Protein AF-A0A1Q5TBS5-F1 (afdb_monomer_lite)

Secondary structure (DSSP, 8-state):
-HHHHHHHHHHGGGS-EEEEEEESSTTS-TTHHHHHHHHHH-TTEEEEEEETT--TT--BTTTBSEESS--HHHHHHHHS--------------

Structure (mmCIF, N/CA/C/O backbone):
data_AF-A0A1Q5TBS5-F1
#
_entry.id   AF-A0A1Q5TBS5-F1
#
loop_
_atom_site.group_PDB
_atom_site.id
_atom_site.type_symbol
_atom_site.label_atom_id
_atom_site.label_alt_id
_atom_site.label_comp_id
_atom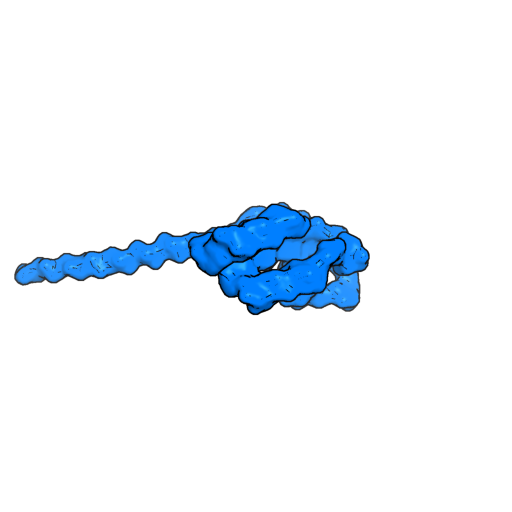_site.label_asym_id
_atom_site.label_entity_id
_atom_site.label_seq_id
_atom_site.pdbx_PDB_ins_code
_atom_site.Cartn_x
_atom_site.Cartn_y
_atom_site.Cartn_z
_atom_site.occupancy
_atom_site.B_iso_or_equiv
_atom_site.auth_seq_id
_atom_site.auth_comp_id
_atom_site.auth_asym_id
_atom_site.auth_atom_id
_atom_site.pdbx_PDB_model_num
ATOM 1 N N . MET A 1 1 ? -8.696 -10.484 -2.610 1.00 82.94 1 MET A N 1
ATOM 2 C CA . MET A 1 1 ? -9.602 -9.390 -2.182 1.00 82.94 1 MET A CA 1
ATOM 3 C C . MET A 1 1 ? -10.781 -9.812 -1.299 1.00 82.94 1 MET A C 1
ATOM 5 O O . MET A 1 1 ? -11.201 -8.979 -0.509 1.00 82.94 1 MET A O 1
ATOM 9 N N . SER A 1 2 ? -11.318 -11.044 -1.370 1.00 85.00 2 SER A N 1
ATOM 10 C CA . SER A 1 2 ? -12.535 -11.428 -0.611 1.00 85.00 2 SER A CA 1
ATOM 11 C C . SER A 1 2 ? -12.453 -11.154 0.896 1.00 85.00 2 SER A C 1
ATOM 13 O O . SER A 1 2 ? -13.344 -10.524 1.446 1.00 85.00 2 SER A O 1
ATOM 15 N N . MET A 1 3 ? -11.361 -11.560 1.551 1.00 89.00 3 MET A N 1
ATOM 16 C CA . MET A 1 3 ? -11.197 -11.380 2.999 1.00 89.00 3 MET A CA 1
ATOM 17 C C . MET A 1 3 ? -11.162 -9.904 3.417 1.00 89.00 3 MET A C 1
ATOM 19 O O . MET A 1 3 ? -11.798 -9.533 4.396 1.00 89.00 3 MET A O 1
ATOM 23 N N . LEU A 1 4 ? -10.455 -9.056 2.659 1.00 88.62 4 LEU A N 1
ATOM 24 C CA . LEU A 1 4 ? -10.395 -7.620 2.935 1.00 88.62 4 LEU A CA 1
ATOM 25 C C . LEU A 1 4 ? -11.792 -6.994 2.855 1.00 88.62 4 LEU A C 1
ATOM 27 O O . LEU A 1 4 ? -12.197 -6.301 3.782 1.00 88.62 4 LEU A O 1
ATOM 31 N N . LYS A 1 5 ? -12.537 -7.292 1.781 1.00 87.06 5 LYS A N 1
ATOM 32 C CA . LYS A 1 5 ? -13.902 -6.784 1.586 1.00 87.06 5 LYS A CA 1
ATOM 33 C C . LYS A 1 5 ? -14.828 -7.219 2.729 1.00 87.06 5 LYS A C 1
ATOM 35 O O . LYS A 1 5 ? -15.537 -6.381 3.265 1.00 87.06 5 LYS A O 1
ATOM 40 N N . SER A 1 6 ? -14.762 -8.481 3.163 1.00 88.44 6 SER A N 1
ATOM 41 C CA . SER A 1 6 ? -15.562 -8.970 4.296 1.00 88.44 6 SER A CA 1
ATOM 42 C C . SER A 1 6 ? -15.224 -8.276 5.618 1.00 88.44 6 SER A C 1
ATOM 44 O O . SER A 1 6 ? -16.129 -7.946 6.373 1.00 88.44 6 SER A O 1
ATOM 46 N N . ILE A 1 7 ? -13.943 -8.024 5.911 1.00 86.75 7 ILE A N 1
ATOM 47 C CA . ILE A 1 7 ? -13.558 -7.335 7.154 1.00 86.75 7 ILE A CA 1
ATOM 48 C C . ILE A 1 7 ? -14.071 -5.893 7.155 1.00 86.75 7 ILE A C 1
ATOM 50 O O . ILE A 1 7 ? -14.600 -5.439 8.168 1.00 86.75 7 ILE A O 1
ATOM 54 N N . VAL A 1 8 ? -13.934 -5.196 6.026 1.00 87.12 8 VAL A N 1
ATOM 55 C CA . VAL A 1 8 ? -14.425 -3.823 5.865 1.00 87.12 8 VAL A CA 1
ATOM 56 C C . VAL A 1 8 ? -15.942 -3.758 6.047 1.00 87.12 8 VAL A C 1
ATOM 58 O O . VAL A 1 8 ? -16.422 -2.927 6.811 1.00 87.12 8 VAL A O 1
ATOM 61 N N . ASP A 1 9 ? -16.678 -4.672 5.418 1.00 86.25 9 ASP A N 1
ATOM 62 C CA . ASP A 1 9 ? -18.142 -4.723 5.482 1.00 86.25 9 ASP A CA 1
ATOM 63 C C . ASP A 1 9 ? -18.664 -5.085 6.885 1.00 86.25 9 ASP A C 1
ATOM 65 O O . ASP A 1 9 ? -19.567 -4.439 7.411 1.00 86.25 9 ASP A O 1
ATOM 69 N N . GLN A 1 10 ? -18.058 -6.082 7.538 1.00 84.56 10 GLN A N 1
ATOM 70 C CA . GLN A 1 10 ? -18.569 -6.620 8.804 1.00 84.56 10 GLN A CA 1
ATOM 71 C C . GLN A 1 10 ? -18.070 -5.884 10.050 1.00 84.56 10 GLN A C 1
ATOM 73 O O . GLN A 1 10 ? -18.756 -5.872 11.070 1.00 84.56 10 GLN A O 1
ATOM 78 N N . GLN A 1 11 ? -16.849 -5.343 10.021 1.00 77.75 11 GLN A N 1
ATOM 79 C CA . GLN A 1 11 ? -16.197 -4.763 11.204 1.00 77.75 11 GLN A CA 1
ATOM 80 C C . GLN A 1 11 ? -16.030 -3.242 11.102 1.00 77.75 11 GLN A C 1
ATOM 82 O O . GLN A 1 11 ? -15.714 -2.594 12.105 1.00 77.75 11 GLN A O 1
ATOM 87 N N . GLY A 1 12 ? -16.260 -2.667 9.916 1.00 71.88 12 GLY A N 1
ATOM 88 C CA . GLY A 1 12 ? -16.186 -1.233 9.664 1.00 71.88 12 GLY A CA 1
ATOM 89 C C . GLY A 1 12 ? -14.887 -0.604 10.172 1.00 71.88 12 GLY A C 1
ATOM 90 O O . GLY A 1 12 ? -13.792 -1.157 10.056 1.00 71.88 12 GLY A O 1
ATOM 91 N N . GLN A 1 13 ? -15.012 0.571 10.788 1.00 74.88 13 GLN A N 1
ATOM 92 C CA . GLN A 1 13 ? -13.873 1.355 11.277 1.00 74.88 13 GLN A CA 1
ATOM 93 C C . GLN A 1 13 ? -13.294 0.854 12.612 1.00 74.88 13 GLN A C 1
ATOM 95 O O . GLN A 1 13 ? -12.243 1.329 13.040 1.00 74.88 13 GLN A O 1
ATOM 100 N N . ALA A 1 14 ? -13.950 -0.101 13.283 1.00 76.31 14 ALA A N 1
ATOM 101 C CA . ALA A 1 14 ? -13.546 -0.556 14.616 1.00 76.31 14 ALA A CA 1
ATOM 102 C C . ALA A 1 14 ? -12.235 -1.362 14.604 1.00 76.31 14 ALA A C 1
ATOM 104 O O . ALA A 1 14 ? -11.539 -1.436 15.617 1.00 76.31 14 ALA A O 1
ATOM 105 N N . ARG A 1 15 ? -11.877 -1.957 13.459 1.00 81.88 15 ARG A N 1
ATOM 106 C CA . ARG A 1 15 ? -10.655 -2.744 13.299 1.00 81.88 15 ARG A CA 1
ATOM 107 C C . ARG A 1 15 ? -9.706 -2.072 12.322 1.00 81.88 15 ARG A C 1
ATOM 109 O O . ARG A 1 15 ? -10.063 -1.818 11.177 1.00 81.88 15 ARG A O 1
ATOM 116 N N . LYS A 1 16 ? -8.464 -1.867 12.762 1.00 85.69 16 LYS A N 1
ATOM 117 C CA . LYS A 1 16 ? -7.371 -1.461 11.876 1.00 85.69 16 LYS A CA 1
ATOM 118 C C . LYS A 1 16 ? -6.864 -2.665 11.091 1.00 85.69 16 LYS A C 1
ATOM 120 O O . LYS A 1 16 ? -6.615 -3.723 11.673 1.00 85.69 16 LYS A O 1
ATOM 125 N N . VAL A 1 17 ? -6.734 -2.503 9.780 1.00 88.00 17 VAL A N 1
ATOM 126 C CA . VAL A 1 17 ? -6.328 -3.559 8.850 1.00 88.00 17 VAL A CA 1
ATOM 127 C C . VAL A 1 17 ? -5.205 -3.031 7.983 1.00 88.00 17 VAL A C 1
ATOM 129 O O . VAL A 1 17 ? -5.326 -1.954 7.409 1.00 88.00 17 VAL A O 1
ATOM 132 N N . VAL A 1 18 ? -4.130 -3.804 7.848 1.00 88.88 18 VAL A N 1
ATOM 133 C CA . VAL A 1 18 ? -3.066 -3.493 6.892 1.00 88.88 18 VAL A CA 1
ATOM 134 C C . VAL A 1 18 ? -2.986 -4.606 5.864 1.00 88.88 18 VAL A C 1
ATOM 136 O O . VAL A 1 18 ? -2.772 -5.769 6.203 1.00 88.88 18 VAL A O 1
ATOM 139 N N . PHE A 1 19 ? -3.214 -4.244 4.604 1.00 90.00 19 PHE A N 1
ATOM 140 C CA . PHE A 1 19 ? -3.164 -5.155 3.472 1.00 90.00 19 PHE A CA 1
ATOM 141 C C . PHE A 1 19 ? -1.782 -5.098 2.822 1.00 90.00 19 PHE A C 1
ATOM 143 O O . PHE A 1 19 ? -1.420 -4.102 2.197 1.00 90.00 19 PHE A O 1
ATOM 150 N N . ILE A 1 20 ? -1.012 -6.173 2.976 1.00 90.50 20 ILE A N 1
ATOM 151 C CA . ILE A 1 20 ? 0.328 -6.293 2.398 1.00 90.50 20 ILE A CA 1
ATOM 152 C C . ILE A 1 20 ? 0.227 -7.071 1.088 1.00 90.50 20 ILE A C 1
ATOM 154 O O . ILE A 1 20 ? -0.325 -8.174 1.064 1.00 90.50 20 ILE A O 1
ATOM 158 N N . HIS A 1 21 ? 0.771 -6.517 0.005 1.00 91.31 21 HIS A N 1
ATOM 159 C CA . HIS A 1 21 ? 0.775 -7.172 -1.299 1.00 91.31 21 HIS A CA 1
ATOM 160 C C . HIS A 1 21 ? 2.126 -7.048 -2.001 1.00 91.31 21 HIS A C 1
ATOM 162 O O . HIS A 1 21 ? 2.680 -5.961 -2.114 1.00 91.31 21 HIS A O 1
ATOM 168 N N . ALA A 1 22 ? 2.633 -8.171 -2.504 1.00 91.25 22 ALA A N 1
ATOM 169 C CA . ALA A 1 22 ? 3.806 -8.211 -3.363 1.00 91.25 22 ALA A CA 1
ATOM 170 C C . ALA A 1 22 ? 3.375 -8.549 -4.788 1.00 91.25 22 ALA A C 1
ATOM 172 O O . ALA A 1 22 ? 2.634 -9.512 -4.995 1.00 91.25 22 ALA A O 1
ATOM 173 N N . ALA A 1 23 ? 3.875 -7.794 -5.756 1.00 92.25 23 ALA A N 1
ATOM 174 C CA . ALA A 1 23 ? 3.714 -8.087 -7.173 1.00 92.25 23 ALA A CA 1
ATOM 175 C C . ALA A 1 23 ? 5.049 -7.886 -7.893 1.00 92.25 23 ALA A C 1
ATOM 177 O O . ALA A 1 23 ? 5.970 -7.272 -7.359 1.00 92.25 23 ALA A O 1
ATOM 178 N N . ARG A 1 24 ? 5.171 -8.387 -9.124 1.00 92.25 24 ARG A N 1
ATOM 179 C CA . ARG A 1 24 ? 6.392 -8.157 -9.904 1.00 92.25 24 ARG A CA 1
ATOM 180 C C . ARG A 1 24 ? 6.513 -6.688 -10.313 1.00 92.25 24 ARG A C 1
ATOM 182 O O . ARG A 1 24 ? 7.572 -6.104 -10.159 1.00 92.25 24 ARG A O 1
ATOM 189 N N . ASN A 1 25 ? 5.421 -6.106 -10.802 1.00 92.44 25 ASN A N 1
ATOM 190 C CA . ASN A 1 25 ? 5.299 -4.711 -11.222 1.00 92.44 25 ASN A CA 1
ATOM 191 C C . ASN A 1 25 ? 3.818 -4.332 -11.384 1.00 92.44 25 ASN A C 1
ATOM 193 O O . ASN A 1 25 ? 2.934 -5.168 -11.161 1.00 92.44 25 ASN A O 1
ATOM 197 N N . GLY A 1 26 ? 3.531 -3.101 -11.816 1.00 90.12 26 GLY A N 1
ATOM 198 C CA . GLY A 1 26 ? 2.154 -2.628 -11.955 1.00 90.12 26 GLY A CA 1
ATOM 199 C C . GLY A 1 26 ? 1.359 -3.250 -13.093 1.00 90.12 26 GLY A C 1
ATOM 200 O O . GLY A 1 26 ? 0.134 -3.171 -13.062 1.00 90.12 26 GLY A O 1
ATOM 201 N N . HIS A 1 27 ? 2.000 -3.920 -14.057 1.00 89.88 27 HIS A N 1
ATOM 202 C CA . HIS A 1 27 ? 1.281 -4.621 -15.130 1.00 89.88 27 HIS A CA 1
ATOM 203 C C . HIS A 1 27 ? 0.605 -5.897 -14.623 1.00 89.88 27 HIS A C 1
ATOM 205 O O . HIS A 1 27 ? -0.430 -6.296 -15.148 1.00 89.88 27 HIS A O 1
ATOM 211 N N . VAL A 1 28 ? 1.170 -6.526 -13.587 1.00 91.56 28 VAL A N 1
ATOM 212 C CA . VAL A 1 28 ? 0.640 -7.764 -12.986 1.00 91.56 28 VAL A CA 1
ATOM 213 C C . VAL A 1 28 ? -0.006 -7.546 -11.616 1.00 91.56 28 VAL A C 1
ATOM 215 O O . VAL A 1 28 ? -0.445 -8.507 -10.984 1.00 91.56 28 VAL A O 1
ATOM 218 N N . HIS A 1 29 ? -0.091 -6.300 -11.144 1.00 91.31 29 HIS A N 1
ATOM 219 C CA . HIS A 1 29 ? -0.790 -5.960 -9.907 1.00 91.31 29 HIS A CA 1
ATOM 220 C C . HIS A 1 29 ? -2.308 -6.003 -10.128 1.00 91.31 29 HIS A C 1
ATOM 222 O O . HIS A 1 29 ? -2.971 -5.001 -10.407 1.00 91.31 29 HIS A O 1
ATOM 228 N N . ALA A 1 30 ? -2.873 -7.199 -9.990 1.00 89.00 30 ALA A N 1
ATOM 229 C CA . ALA A 1 30 ? -4.306 -7.409 -10.098 1.00 89.00 30 ALA A CA 1
ATOM 230 C C . ALA A 1 30 ? -5.071 -6.604 -9.034 1.00 89.00 30 ALA A C 1
ATOM 232 O O . ALA A 1 30 ? -4.703 -6.584 -7.862 1.00 89.00 30 ALA A O 1
ATOM 233 N N . MET A 1 31 ? -6.192 -5.999 -9.436 1.00 88.88 31 MET A N 1
ATOM 234 C CA . MET A 1 31 ? -7.116 -5.291 -8.538 1.00 88.88 31 MET A CA 1
ATOM 235 C C . MET A 1 31 ? -6.521 -4.056 -7.829 1.00 88.88 31 MET A C 1
ATOM 237 O O . MET A 1 31 ? -7.062 -3.639 -6.802 1.00 88.88 31 MET A O 1
ATOM 241 N N . LYS A 1 32 ? -5.458 -3.431 -8.370 1.00 89.38 32 LYS A N 1
ATOM 242 C CA . LYS A 1 32 ? -4.843 -2.233 -7.758 1.00 89.38 32 LYS A CA 1
ATOM 243 C C . LYS A 1 32 ? -5.850 -1.097 -7.540 1.00 89.38 32 LYS A C 1
ATOM 245 O O . LYS A 1 32 ? -5.823 -0.427 -6.513 1.00 89.38 32 LYS A O 1
ATOM 250 N N . GLU A 1 33 ? -6.749 -0.894 -8.502 1.00 91.06 33 GLU A N 1
ATOM 251 C CA . GLU A 1 33 ? -7.738 0.190 -8.481 1.00 91.06 33 GLU A CA 1
ATOM 252 C C . GLU A 1 33 ? -8.808 -0.047 -7.413 1.00 91.06 33 GLU A C 1
ATOM 254 O O . GLU A 1 33 ? -9.146 0.863 -6.659 1.00 91.06 33 GLU A O 1
ATOM 259 N N . ASP A 1 34 ? -9.295 -1.284 -7.302 1.00 91.56 34 ASP A N 1
ATOM 260 C CA . ASP A 1 34 ? -10.226 -1.694 -6.249 1.00 91.56 34 ASP A CA 1
ATOM 261 C C . ASP A 1 34 ? -9.605 -1.518 -4.860 1.00 91.56 34 ASP A C 1
ATOM 263 O O . ASP A 1 34 ? -10.264 -1.033 -3.942 1.00 91.56 34 ASP A O 1
ATOM 267 N N . LEU A 1 35 ? -8.334 -1.899 -4.695 1.00 91.50 35 LEU A N 1
ATOM 268 C CA . LEU A 1 35 ? -7.615 -1.711 -3.437 1.00 91.50 35 LEU A CA 1
ATOM 269 C C . LEU A 1 35 ? -7.460 -0.222 -3.099 1.00 91.50 35 LEU A C 1
ATOM 271 O O . LEU A 1 35 ? -7.697 0.164 -1.957 1.00 91.50 35 LEU A O 1
ATOM 275 N N . ALA A 1 36 ? -7.108 0.612 -4.081 1.00 91.12 36 ALA A N 1
ATOM 276 C CA . ALA A 1 36 ? -6.983 2.055 -3.890 1.00 91.12 36 ALA A CA 1
ATOM 277 C C . ALA A 1 36 ? -8.310 2.693 -3.448 1.00 91.12 36 ALA A C 1
ATOM 279 O O . ALA A 1 36 ? -8.313 3.497 -2.517 1.00 91.12 36 ALA A O 1
ATOM 280 N N . LYS A 1 37 ? -9.436 2.290 -4.054 1.00 92.25 37 LYS A N 1
ATOM 281 C CA . LYS A 1 37 ? -10.776 2.743 -3.644 1.00 92.25 37 LYS A CA 1
ATOM 282 C C . LYS A 1 37 ? -11.099 2.338 -2.209 1.00 92.25 37 LYS A C 1
ATOM 284 O O . LYS A 1 37 ? -11.464 3.192 -1.411 1.00 92.25 37 LYS A O 1
ATOM 289 N N . ILE A 1 38 ? -10.881 1.069 -1.853 1.00 91.31 38 ILE A N 1
ATOM 290 C CA . ILE A 1 38 ? -11.147 0.573 -0.494 1.00 91.31 38 ILE A CA 1
ATOM 291 C C . ILE A 1 38 ? -10.342 1.358 0.547 1.00 91.31 38 ILE A C 1
ATOM 293 O O . ILE A 1 38 ? -10.905 1.749 1.564 1.00 91.31 38 ILE A O 1
ATOM 297 N N . VAL A 1 39 ? -9.054 1.611 0.301 1.00 90.19 39 VAL A N 1
ATOM 298 C CA . VAL A 1 39 ? -8.201 2.388 1.219 1.00 90.19 39 VAL A CA 1
ATOM 299 C C . VAL A 1 39 ? -8.679 3.838 1.333 1.00 90.19 39 VAL A C 1
ATOM 301 O O . VAL A 1 39 ? -8.725 4.378 2.433 1.00 90.19 39 VAL A O 1
ATOM 304 N N . ALA A 1 40 ? -9.073 4.467 0.223 1.00 90.44 40 ALA A N 1
ATOM 305 C CA . ALA A 1 40 ? -9.573 5.841 0.234 1.00 90.44 40 ALA A CA 1
ATOM 306 C C . ALA A 1 40 ? -10.900 5.987 1.001 1.00 90.44 40 ALA A C 1
ATOM 308 O O . ALA A 1 40 ? -11.114 6.986 1.684 1.00 90.44 40 ALA A O 1
ATOM 309 N N . GLU A 1 41 ? -11.780 4.991 0.904 1.00 91.62 41 GLU A N 1
ATOM 310 C CA . GLU A 1 41 ? -13.102 4.997 1.540 1.00 91.62 41 GLU A CA 1
ATOM 311 C C . GLU A 1 41 ? -13.069 4.550 3.011 1.00 91.62 41 GLU A C 1
ATOM 313 O O . GLU A 1 41 ? -14.010 4.822 3.756 1.00 91.62 41 GLU A O 1
ATOM 318 N N . ASN A 1 42 ? -11.998 3.879 3.456 1.00 89.50 42 ASN A N 1
ATOM 319 C CA . ASN A 1 42 ? -11.918 3.270 4.784 1.00 89.50 42 ASN A CA 1
ATOM 320 C C . ASN A 1 42 ? 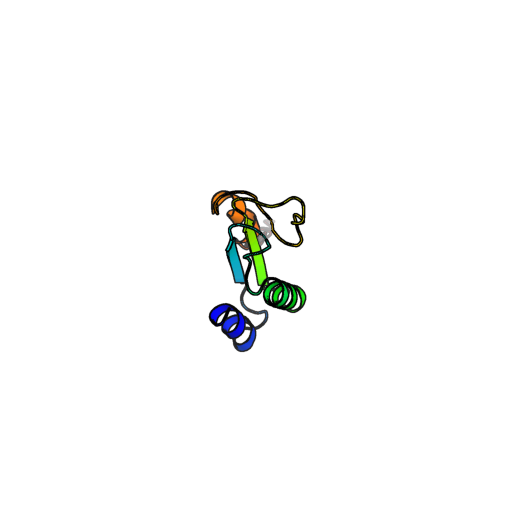-10.642 3.700 5.524 1.00 89.50 42 ASN A C 1
ATOM 322 O O . ASN A 1 42 ? -9.616 3.032 5.407 1.00 89.50 42 ASN A O 1
ATOM 326 N N . PRO A 1 43 ? -10.698 4.746 6.373 1.00 87.12 43 PRO A N 1
ATOM 327 C CA . PRO A 1 43 ? -9.529 5.259 7.102 1.00 87.12 43 PRO A CA 1
ATOM 328 C C . PRO A 1 43 ? -8.866 4.260 8.063 1.00 87.12 43 PRO A C 1
ATOM 330 O O . PRO A 1 43 ? -7.744 4.477 8.516 1.00 87.12 43 PRO A O 1
ATOM 333 N N . SER A 1 44 ? -9.563 3.179 8.424 1.00 86.38 44 SER A N 1
ATOM 334 C CA . SER A 1 44 ? -9.021 2.084 9.236 1.00 86.38 44 SER A CA 1
ATOM 335 C C . SER A 1 44 ? -8.192 1.081 8.424 1.00 86.38 44 SER A C 1
ATOM 337 O O . SER A 1 44 ? -7.556 0.203 9.015 1.00 86.38 44 SER A O 1
ATOM 339 N N . VAL A 1 45 ? -8.192 1.192 7.094 1.00 89.75 45 VAL A N 1
ATOM 340 C CA . VAL A 1 45 ? -7.491 0.296 6.177 1.00 89.75 45 VAL A CA 1
ATOM 341 C C . VAL A 1 45 ? -6.281 1.006 5.586 1.00 89.75 45 VAL A C 1
ATOM 343 O O . VAL A 1 45 ? -6.408 2.022 4.912 1.00 89.75 45 VAL A O 1
ATOM 346 N N . SER A 1 46 ? -5.110 0.408 5.766 1.00 89.25 46 SER A N 1
ATOM 347 C CA . SER A 1 46 ? -3.870 0.819 5.105 1.00 89.25 46 SER A CA 1
ATOM 348 C C . SER A 1 46 ? -3.403 -0.263 4.134 1.00 89.25 46 SER A C 1
ATOM 350 O O . SER A 1 46 ? -3.734 -1.442 4.292 1.00 89.25 46 SER A O 1
ATOM 352 N N . LYS A 1 47 ? -2.598 0.114 3.137 1.00 90.62 47 LYS A N 1
ATOM 353 C CA . LYS A 1 47 ? -1.924 -0.828 2.234 1.00 90.62 47 LYS A CA 1
ATOM 354 C C . LYS A 1 47 ? -0.411 -0.655 2.306 1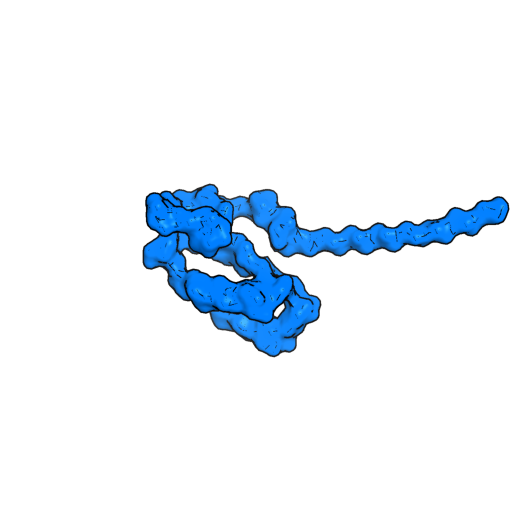.00 90.62 47 LYS A C 1
ATOM 356 O O . LYS A 1 47 ? 0.051 0.461 2.501 1.00 90.62 47 LYS A O 1
ATOM 361 N N . ALA A 1 48 ? 0.314 -1.746 2.088 1.00 91.25 48 ALA A N 1
ATOM 362 C CA . ALA A 1 48 ? 1.747 -1.736 1.821 1.00 91.25 48 ALA A CA 1
ATOM 363 C C . ALA A 1 48 ? 2.014 -2.631 0.606 1.00 91.25 48 ALA A C 1
ATOM 365 O O . ALA A 1 48 ? 1.817 -3.850 0.659 1.00 91.25 48 ALA A O 1
ATOM 366 N N . VAL A 1 49 ? 2.395 -2.020 -0.512 1.00 92.25 49 VAL A N 1
ATOM 367 C CA . VAL A 1 49 ? 2.608 -2.700 -1.790 1.00 92.25 49 VAL A CA 1
ATOM 368 C C . VAL A 1 49 ? 4.093 -2.706 -2.135 1.00 92.25 49 VAL A C 1
ATOM 370 O O . VAL A 1 49 ? 4.727 -1.656 -2.219 1.00 92.25 49 VAL A O 1
ATOM 373 N N . SER A 1 50 ? 4.650 -3.884 -2.388 1.00 92.56 50 SER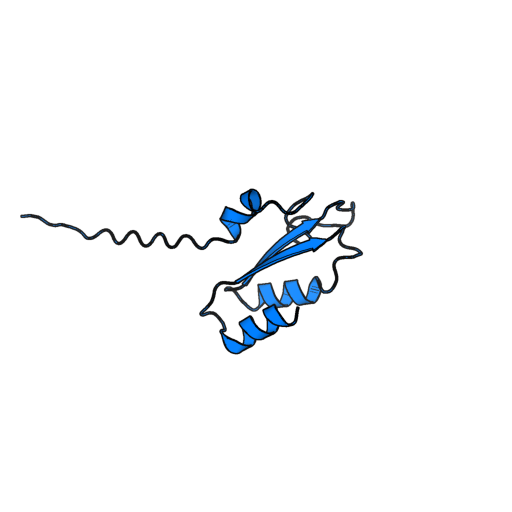 A N 1
ATOM 374 C CA . SER A 1 50 ? 6.044 -4.043 -2.808 1.00 92.56 50 SER A CA 1
ATOM 375 C C . SER A 1 50 ? 6.114 -4.565 -4.237 1.00 92.56 50 SER A C 1
ATOM 377 O O . SER A 1 50 ? 5.482 -5.575 -4.556 1.00 92.56 50 SER A O 1
ATOM 379 N N . TYR A 1 51 ? 6.886 -3.895 -5.094 1.00 94.62 51 TYR A N 1
ATOM 380 C CA . TYR A 1 51 ? 7.173 -4.365 -6.450 1.00 94.62 51 TYR A CA 1
ATOM 381 C C . TYR A 1 51 ? 8.584 -4.920 -6.552 1.00 94.62 51 TYR A C 1
ATOM 383 O O . TYR A 1 51 ? 9.545 -4.221 -6.245 1.00 94.62 51 TYR A O 1
ATOM 391 N N . GLU A 1 52 ? 8.721 -6.158 -7.025 1.00 92.00 52 GLU A N 1
ATOM 392 C CA . GLU A 1 52 ? 10.038 -6.772 -7.220 1.00 92.00 52 GLU A CA 1
ATOM 393 C C . GLU A 1 52 ? 10.863 -6.056 -8.301 1.00 92.00 52 GLU A C 1
ATOM 395 O O . GLU A 1 52 ? 12.070 -5.906 -8.139 1.00 92.00 52 GLU A O 1
ATOM 400 N N . ASP A 1 53 ? 10.214 -5.599 -9.372 1.00 92.31 53 ASP A N 1
ATOM 401 C CA . ASP A 1 53 ? 10.829 -4.993 -10.555 1.00 92.31 53 ASP A CA 1
ATOM 402 C C . ASP A 1 53 ? 9.951 -3.849 -11.089 1.00 92.31 53 ASP A C 1
ATOM 404 O O . ASP A 1 53 ? 9.299 -3.960 -12.129 1.00 92.31 53 ASP A O 1
ATOM 408 N N . ALA A 1 54 ? 9.858 -2.760 -10.317 1.00 91.19 54 ALA A N 1
ATOM 409 C CA . ALA A 1 54 ? 9.063 -1.592 -10.693 1.00 91.19 54 ALA A CA 1
ATOM 410 C C . ALA A 1 54 ? 9.565 -0.981 -12.013 1.00 91.19 54 ALA A C 1
ATOM 412 O O . ALA A 1 54 ? 10.750 -0.696 -12.185 1.00 91.19 54 ALA A O 1
ATOM 413 N N . THR A 1 55 ? 8.644 -0.750 -12.940 1.00 91.56 55 THR A N 1
ATOM 414 C CA . THR A 1 55 ? 8.931 -0.194 -14.264 1.00 91.56 55 THR A CA 1
ATOM 415 C C . THR A 1 55 ? 8.959 1.334 -14.234 1.00 91.56 55 THR A C 1
ATOM 417 O O . THR A 1 55 ? 8.464 1.968 -13.306 1.00 91.56 55 THR A O 1
ATOM 420 N N . ALA A 1 56 ? 9.451 1.961 -15.307 1.00 89.94 56 ALA A N 1
ATOM 421 C CA . ALA A 1 56 ? 9.431 3.421 -15.455 1.00 89.94 56 ALA A CA 1
ATOM 422 C C . ALA A 1 56 ? 8.014 4.036 -15.476 1.00 89.94 56 ALA A C 1
ATOM 424 O O . ALA A 1 56 ? 7.863 5.248 -15.334 1.00 89.94 56 ALA A O 1
ATOM 425 N N . GLN A 1 57 ? 6.979 3.218 -15.689 1.00 90.75 57 GLN A N 1
ATOM 426 C CA . GLN A 1 57 ? 5.582 3.653 -15.676 1.00 90.75 57 GLN A CA 1
ATOM 427 C C . GLN A 1 57 ? 4.957 3.575 -14.278 1.00 90.75 57 GLN A C 1
ATOM 429 O O . GLN A 1 57 ? 3.924 4.206 -14.048 1.00 90.75 57 GLN A O 1
ATOM 434 N N . ASP A 1 58 ? 5.573 2.825 -13.362 1.00 92.31 58 ASP A N 1
ATOM 435 C CA . ASP A 1 58 ? 5.084 2.637 -12.003 1.00 92.31 58 ASP A CA 1
ATOM 436 C C . ASP A 1 58 ? 5.449 3.839 -11.126 1.00 92.31 58 ASP A C 1
ATOM 438 O O . ASP A 1 58 ? 6.591 4.300 -11.093 1.00 92.31 58 ASP A O 1
ATOM 442 N N . LYS A 1 59 ? 4.473 4.347 -10.373 1.00 92.25 59 LYS A N 1
ATOM 443 C CA . LYS A 1 59 ? 4.644 5.517 -9.507 1.00 92.25 59 LYS A CA 1
ATOM 444 C C . LYS A 1 59 ? 4.708 5.112 -8.041 1.00 92.25 59 LYS A C 1
ATOM 446 O O . LYS A 1 59 ? 3.733 4.606 -7.480 1.00 92.25 59 LYS A O 1
ATOM 451 N N . LYS A 1 60 ? 5.833 5.410 -7.387 1.00 90.88 60 LYS A N 1
ATOM 452 C CA . LYS A 1 60 ? 5.981 5.233 -5.937 1.00 90.88 60 LYS A CA 1
ATOM 453 C C . LYS A 1 60 ? 4.957 6.084 -5.170 1.00 90.88 60 LYS A C 1
ATOM 455 O O . LYS A 1 60 ? 4.728 7.237 -5.523 1.00 90.88 60 LYS A O 1
ATOM 460 N N . GLY A 1 61 ? 4.356 5.520 -4.127 1.00 86.94 61 GLY A N 1
ATOM 461 C CA . GLY A 1 61 ? 3.290 6.118 -3.317 1.00 86.94 61 GLY A CA 1
ATOM 462 C C . GLY A 1 61 ? 1.902 6.080 -3.966 1.00 86.94 61 GLY A C 1
ATOM 463 O O . GLY A 1 61 ? 0.920 6.441 -3.325 1.00 86.94 61 GLY A O 1
ATOM 464 N N . VAL A 1 62 ? 1.800 5.634 -5.222 1.00 87.62 62 VAL A N 1
ATOM 465 C CA . VAL A 1 62 ? 0.524 5.453 -5.931 1.00 87.62 62 VAL A CA 1
ATOM 466 C C . VAL A 1 62 ? 0.337 3.973 -6.247 1.00 87.62 62 VAL A C 1
ATOM 468 O O . VAL A 1 62 ? -0.547 3.322 -5.691 1.00 87.62 62 VAL A O 1
ATOM 471 N N . ASP A 1 63 ? 1.220 3.429 -7.084 1.00 89.50 63 ASP A N 1
ATOM 472 C CA . ASP A 1 63 ? 1.173 2.046 -7.552 1.00 89.50 63 ASP A CA 1
ATOM 473 C C . ASP A 1 63 ? 1.850 1.084 -6.571 1.00 89.50 63 ASP A C 1
ATOM 475 O O . ASP A 1 63 ? 1.342 -0.011 -6.332 1.00 89.50 63 ASP A O 1
ATOM 479 N N . TYR A 1 64 ? 2.965 1.508 -5.975 1.00 92.38 64 TYR A N 1
ATOM 480 C CA . TYR A 1 64 ? 3.747 0.725 -5.020 1.00 92.38 64 TYR A CA 1
ATOM 481 C C . TYR A 1 64 ? 4.380 1.613 -3.950 1.00 92.38 64 TYR A C 1
ATOM 483 O O . TYR A 1 64 ? 4.590 2.803 -4.165 1.00 92.38 64 TYR A O 1
ATOM 491 N N . ASP A 1 65 ? 4.741 1.025 -2.819 1.00 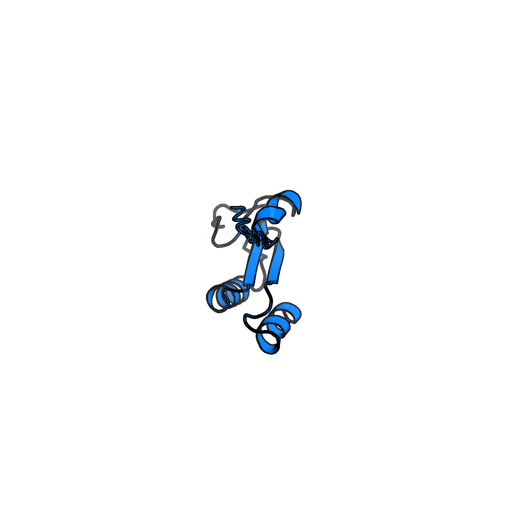90.69 65 ASP A N 1
ATOM 492 C CA . ASP A 1 65 ? 5.309 1.708 -1.657 1.00 90.69 65 ASP A CA 1
ATOM 493 C C . ASP A 1 65 ? 6.808 1.368 -1.501 1.00 90.69 65 ASP A C 1
ATOM 495 O O . ASP A 1 65 ? 7.638 2.249 -1.241 1.00 90.69 65 ASP A O 1
ATOM 499 N N . HIS A 1 66 ? 7.194 0.120 -1.804 1.00 90.06 66 HIS A N 1
ATOM 500 C CA . HIS A 1 66 ? 8.581 -0.362 -1.720 1.00 90.06 66 HIS A CA 1
ATOM 501 C C . HIS A 1 66 ? 9.029 -1.128 -2.974 1.00 90.06 66 HIS A C 1
ATOM 503 O O . HIS A 1 66 ? 8.213 -1.710 -3.686 1.00 90.06 66 HIS A O 1
ATOM 509 N N . VAL A 1 67 ? 10.341 -1.149 -3.230 1.00 90.31 67 VAL A N 1
ATOM 510 C CA . VAL A 1 67 ? 10.954 -1.981 -4.281 1.00 90.31 67 VAL A CA 1
ATOM 511 C C . VAL A 1 67 ? 11.631 -3.188 -3.637 1.00 90.31 67 VAL A C 1
ATOM 513 O O . VAL A 1 67 ? 12.272 -3.047 -2.596 1.00 90.31 67 VAL A O 1
ATOM 516 N N . GLY A 1 68 ? 11.522 -4.348 -4.278 1.00 86.81 68 GLY A N 1
ATOM 517 C CA . GLY A 1 68 ? 12.075 -5.615 -3.817 1.00 86.81 68 GLY A CA 1
ATOM 518 C C . GLY A 1 68 ? 11.044 -6.492 -3.107 1.00 86.81 68 GLY A C 1
ATOM 519 O O . GLY A 1 68 ? 9.834 -6.282 -3.196 1.00 86.81 68 GLY A O 1
ATOM 520 N N . ARG A 1 69 ? 11.540 -7.523 -2.419 1.00 82.19 69 ARG A N 1
ATOM 521 C CA . ARG A 1 69 ? 10.694 -8.454 -1.662 1.00 82.19 69 ARG A CA 1
ATOM 522 C C . ARG A 1 69 ? 10.125 -7.782 -0.416 1.00 82.19 69 ARG A C 1
ATOM 524 O O . ARG A 1 69 ? 10.744 -6.891 0.153 1.00 82.19 69 ARG A O 1
ATOM 531 N N . VAL A 1 70 ? 8.963 -8.265 0.019 1.00 82.50 70 VAL A N 1
ATOM 532 C CA . VAL A 1 70 ? 8.315 -7.816 1.257 1.00 82.50 70 VAL A CA 1
ATOM 533 C C . VAL A 1 70 ? 9.236 -8.065 2.447 1.00 82.50 70 VAL A C 1
ATOM 535 O O . VAL A 1 70 ? 9.586 -9.209 2.739 1.00 82.50 70 VAL A O 1
ATOM 538 N N . ASP A 1 71 ? 9.572 -6.989 3.153 1.00 81.38 71 ASP A N 1
ATOM 539 C CA . ASP A 1 71 ? 10.269 -7.025 4.432 1.00 81.38 71 ASP A CA 1
ATOM 540 C C . ASP A 1 71 ? 9.347 -6.483 5.531 1.00 81.38 71 ASP A C 1
ATOM 542 O O . ASP A 1 71 ? 8.955 -5.313 5.550 1.00 81.38 71 ASP A O 1
ATOM 546 N N . LEU A 1 72 ? 9.005 -7.352 6.482 1.00 74.94 72 LEU A N 1
ATOM 547 C CA . LEU A 1 72 ? 8.169 -6.993 7.625 1.00 74.94 72 LEU A CA 1
ATOM 548 C C . LEU A 1 72 ? 8.827 -5.936 8.519 1.00 74.94 72 LEU A C 1
ATOM 550 O O . LEU A 1 72 ? 8.108 -5.200 9.190 1.00 74.94 72 LEU A O 1
ATOM 554 N N . ALA A 1 73 ? 10.159 -5.822 8.528 1.00 75.94 73 ALA A N 1
ATOM 555 C CA . ALA A 1 73 ? 10.851 -4.754 9.239 1.00 75.94 73 ALA A CA 1
ATOM 556 C C . ALA A 1 73 ? 10.580 -3.381 8.604 1.00 75.94 73 ALA A C 1
ATOM 558 O O . ALA A 1 73 ? 10.418 -2.404 9.336 1.00 75.94 73 ALA A O 1
ATOM 559 N N . GLN A 1 74 ? 10.453 -3.313 7.273 1.00 69.06 74 GLN A N 1
ATOM 560 C CA . GLN A 1 74 ? 10.099 -2.083 6.555 1.00 69.06 74 GLN A CA 1
ATOM 561 C C . GLN A 1 74 ? 8.637 -1.687 6.797 1.00 69.06 74 GLN A C 1
ATOM 563 O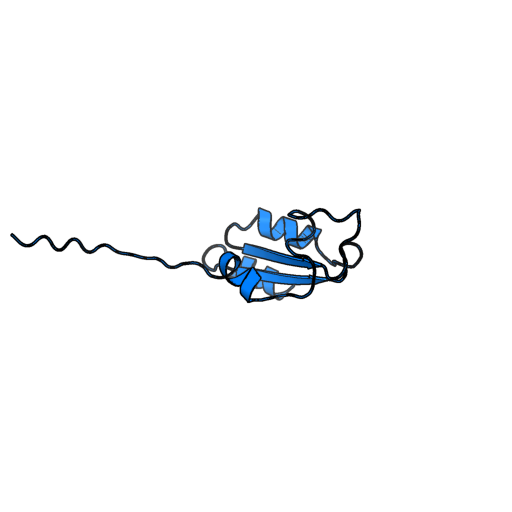 O . GLN A 1 74 ? 8.336 -0.510 6.958 1.00 69.06 74 GLN A O 1
ATOM 568 N N . ILE A 1 75 ? 7.750 -2.676 6.919 1.00 72.06 75 ILE A N 1
ATOM 569 C CA . ILE A 1 75 ? 6.302 -2.472 7.078 1.00 72.06 75 ILE A CA 1
ATOM 570 C C . ILE A 1 75 ? 5.900 -2.283 8.554 1.00 72.06 75 ILE A C 1
ATOM 572 O O . ILE A 1 75 ? 4.800 -1.827 8.862 1.00 72.06 75 ILE A O 1
ATOM 576 N N . LYS A 1 76 ? 6.787 -2.594 9.508 1.00 67.56 76 LYS A N 1
ATOM 577 C CA . LYS A 1 76 ? 6.499 -2.574 10.954 1.00 67.56 76 LYS A CA 1
ATOM 578 C C . LYS A 1 76 ? 5.938 -1.238 11.448 1.00 67.56 76 LYS A C 1
ATOM 580 O O . LYS A 1 76 ? 5.045 -1.238 12.289 1.00 67.56 76 LYS A O 1
ATOM 585 N N . ASN A 1 77 ? 6.432 -0.122 10.915 1.00 64.88 77 ASN A N 1
ATOM 586 C CA . ASN A 1 77 ? 5.990 1.219 11.310 1.00 64.88 77 ASN A CA 1
ATOM 587 C C . ASN A 1 77 ? 4.672 1.648 10.642 1.00 64.88 77 ASN A C 1
ATOM 589 O O . ASN A 1 77 ? 4.023 2.571 11.123 1.00 64.88 77 ASN A O 1
ATOM 593 N N . GLU A 1 78 ? 4.267 0.971 9.567 1.00 63.09 78 GLU A N 1
ATOM 594 C CA . GLU A 1 78 ? 3.038 1.245 8.812 1.00 63.09 78 GLU A CA 1
ATOM 595 C C . GLU A 1 78 ? 1.887 0.318 9.244 1.00 63.09 78 GLU A C 1
ATOM 597 O O . GLU A 1 78 ? 0.722 0.717 9.231 1.00 63.09 78 GLU A O 1
ATOM 602 N N . ALA A 1 79 ? 2.210 -0.914 9.664 1.00 57.25 79 ALA A N 1
ATOM 603 C CA . ALA A 1 79 ? 1.241 -1.950 10.023 1.00 57.25 79 ALA A CA 1
ATOM 604 C C . ALA A 1 79 ? 0.897 -2.038 11.512 1.00 57.25 79 ALA A C 1
ATOM 606 O O . ALA A 1 79 ? -0.187 -2.506 11.873 1.00 57.25 79 ALA A O 1
ATOM 607 N N . VAL A 1 80 ? 1.807 -1.619 12.392 1.00 53.19 80 VAL A N 1
ATOM 608 C CA . VAL A 1 80 ? 1.576 -1.685 13.833 1.00 53.19 80 VAL A CA 1
ATOM 609 C C . VAL A 1 80 ? 1.000 -0.363 14.288 1.00 53.19 80 VAL A C 1
ATOM 611 O O . VAL A 1 80 ? 1.652 0.674 14.245 1.00 53.19 80 VAL A O 1
ATOM 614 N N . CYS A 1 81 ? -0.233 -0.412 14.775 1.00 46.88 81 CYS A N 1
ATOM 615 C CA . CYS A 1 81 ? -0.784 0.692 15.525 1.00 46.88 81 CYS A CA 1
ATOM 616 C C . CYS A 1 81 ? 0.034 0.873 16.811 1.00 46.88 81 CYS A C 1
ATOM 618 O O . CYS A 1 81 ? 0.020 -0.043 17.640 1.00 46.88 81 CYS A O 1
ATOM 620 N N . PRO A 1 82 ? 0.729 2.003 17.034 1.00 45.78 82 PRO A N 1
ATOM 621 C CA . PRO A 1 82 ? 1.261 2.272 18.352 1.00 45.78 82 PRO A CA 1
ATOM 622 C C . PRO A 1 82 ? 0.058 2.581 19.243 1.00 45.78 82 PRO A C 1
ATOM 624 O O . PRO A 1 82 ? -0.439 3.704 19.271 1.00 45.78 82 PRO A O 1
ATOM 627 N N . MET A 1 83 ? -0.433 1.596 19.994 1.00 40.94 83 MET A N 1
ATOM 628 C CA . MET A 1 83 ? -1.134 1.912 21.235 1.00 40.94 83 MET A CA 1
ATOM 629 C C . MET A 1 83 ? -0.087 2.421 22.227 1.00 40.94 83 MET A C 1
ATOM 631 O O . MET A 1 83 ? 0.337 1.713 23.132 1.00 40.94 83 MET A O 1
ATOM 635 N N . GLN A 1 84 ? 0.373 3.653 22.024 1.00 43.53 84 GLN A N 1
ATOM 636 C CA . GLN A 1 84 ? 1.030 4.432 23.063 1.00 43.53 84 GLN A CA 1
ATOM 637 C C . GLN A 1 84 ? -0.080 5.163 23.818 1.00 43.53 84 GLN A C 1
ATOM 639 O O . GLN A 1 84 ? -0.244 6.374 23.699 1.00 43.53 84 GLN A O 1
ATOM 644 N N . THR A 1 85 ? -0.886 4.421 24.580 1.00 43.69 85 THR A N 1
ATOM 645 C CA . THR A 1 85 ? -1.687 5.046 25.633 1.00 43.69 85 THR A CA 1
ATOM 646 C C . THR A 1 85 ? -0.759 5.260 26.821 1.00 43.69 85 THR A C 1
ATOM 648 O O . THR A 1 85 ? -0.785 4.511 27.793 1.00 43.69 85 THR A O 1
ATOM 651 N N . THR A 1 86 ? 0.104 6.272 26.739 1.00 44.69 86 THR A N 1
ATOM 652 C CA . THR A 1 86 ? 0.742 6.818 27.937 1.00 44.69 86 THR A CA 1
ATOM 653 C C . THR A 1 86 ? -0.314 7.659 28.638 1.00 44.69 86 THR A C 1
ATOM 655 O O . THR A 1 86 ? -0.386 8.875 28.472 1.00 44.69 86 THR A O 1
ATOM 658 N N . THR A 1 87 ? -1.185 7.003 29.404 1.00 46.91 87 THR A N 1
ATOM 659 C CA . THR A 1 87 ? -1.929 7.691 30.455 1.00 46.91 87 THR A CA 1
ATOM 660 C C . THR A 1 87 ? -0.899 8.090 31.503 1.00 46.91 87 THR A C 1
ATOM 662 O O . THR A 1 87 ? -0.513 7.291 32.352 1.00 46.91 87 THR A O 1
ATOM 665 N N . SER A 1 88 ? -0.412 9.327 31.407 1.00 48.72 88 SER A N 1
ATOM 666 C CA . SER A 1 88 ? 0.233 10.006 32.525 1.00 48.72 88 SER A CA 1
ATOM 667 C C . SER A 1 88 ? -0.806 10.104 33.642 1.00 48.72 88 SER A C 1
ATOM 669 O O . SER A 1 88 ? -1.670 10.979 33.632 1.00 48.72 88 SER A O 1
ATOM 671 N N . VAL A 1 89 ? -0.789 9.142 34.567 1.00 50.88 89 VAL A N 1
ATOM 672 C CA . VAL A 1 89 ? -1.476 9.291 35.846 1.00 50.88 89 VAL A CA 1
ATOM 673 C C . VAL A 1 89 ? -0.654 10.306 36.622 1.00 50.88 89 VAL A C 1
ATOM 675 O O . VAL A 1 89 ? 0.428 9.999 37.120 1.00 50.88 89 VAL A O 1
ATOM 678 N N . GLY A 1 90 ? -1.161 11.536 36.671 1.00 54.31 90 GLY A N 1
ATOM 679 C CA . GLY A 1 90 ? -0.672 12.559 37.577 1.00 54.31 90 GLY A CA 1
ATOM 680 C C . GLY A 1 90 ? -0.780 12.049 39.008 1.00 54.31 90 GLY A C 1
ATOM 681 O O . GLY A 1 90 ? -1.859 12.032 39.591 1.00 54.31 90 GLY A O 1
ATOM 682 N N . LEU A 1 91 ? 0.347 11.630 39.574 1.00 48.62 91 LEU A N 1
ATOM 683 C CA . LEU A 1 91 ? 0.508 11.523 41.013 1.00 48.62 91 LEU A CA 1
ATOM 684 C C . LEU A 1 91 ? 0.822 12.925 41.533 1.00 48.62 91 LEU A C 1
ATOM 686 O O . LEU A 1 91 ? 1.980 13.316 41.644 1.00 48.62 91 LEU A O 1
ATOM 690 N N . SER A 1 92 ? -0.231 13.686 41.844 1.00 51.75 92 SER A N 1
ATOM 691 C CA . SER A 1 92 ? -0.110 14.730 42.856 1.00 51.75 92 SER A CA 1
ATOM 692 C C . SER A 1 92 ? 0.127 14.028 44.190 1.00 51.75 92 SER A C 1
ATOM 694 O O . SER A 1 92 ? -0.743 13.294 44.659 1.00 51.75 92 SER A O 1
ATOM 696 N N . HIS A 1 93 ? 1.291 14.228 44.791 1.00 48.44 93 HIS A N 1
ATOM 697 C CA . HIS A 1 93 ? 1.432 14.087 46.232 1.00 48.44 93 HIS A CA 1
ATOM 698 C C . HIS A 1 93 ? 1.706 15.472 46.805 1.00 48.44 93 HIS A C 1
ATOM 700 O O . HIS A 1 93 ? 2.494 16.235 46.243 1.00 48.44 93 HIS A O 1
ATOM 706 N N . SER A 1 94 ? 0.917 15.764 47.839 1.00 52.44 94 SER A N 1
ATOM 707 C CA . SER A 1 94 ? 0.880 16.968 48.666 1.00 52.44 94 SER A CA 1
ATOM 708 C C . SER A 1 94 ? 2.223 17.381 49.243 1.00 52.44 94 SER A C 1
ATOM 710 O O . SER A 1 94 ? 3.077 16.494 49.461 1.00 52.44 94 SER A O 1
#

Radius of gyration: 17.37 Å; chains: 1; bounding box: 31×28×64 Å

InterPro domains:
  IPR001433 Oxidoreductase FAD/NAD(P)-binding [PF00175] (2-79)
  IPR039261 Ferredoxin-NADP reductase (FNR), nucleotide-binding domain [G3DSA:3.40.50.80] (1-90)
  IPR039261 Ferredoxin-NADP reductase (FNR), nucleotide-binding domain [SSF52343] (1-77)

Foldseek 3Di:
DVVLVVCCVPVNQVAAEEAEEEDQELVGPPCLVVLVVSCVVGVSYHYAYEHQHYDPVGDDPRRHPYYRDDDCVVCVVVRDDPPPPPPPPDPDDD

pLDDT: mean 80.37, std 15.81, range [40.94, 94.62]

Organism: NCBI:txid1316194

Sequence (94 aa):
MSMLKSIVDQQGQARKVVFIHAARNGHVHAMKEDLAKIVAENPSVSKAVSYEDATAQDKKGVDYDHVGRVDLAQIKNEAVCPMQTTTSVGLSHS